Protein AF-A0A482ZUT2-F1 (afdb_monomer_lite)

pLDDT: mean 81.16, std 12.03, range [46.62, 94.56]

Secondary structure (DSSP, 8-state):
-EEEEHHHHHH-THHHHT--S-EEEEETTTTEEEEEEPPPS-STTSPPHHHHHHGGGGGGT-----HHHHHHHHHHHHHHHHHHHHHHHHHHHHHHHTT-

Radius of gyration: 26.98 Å; chains: 1; bounding box: 67×26×59 Å

Foldseek 3Di:
DAEDEPVVCVVPVVCLVPPPAKYFYAHPVVRDTDDIRDRDPPPPPDPPVLCVVCVVPNVVSDDDDDPVSVVVVVVVVVVVVVVVVVVVVVVVVVVVVVVD

Sequence (100 aa):
MLNISIGEIQRNTAILSNLTEPLAVFDRRKNKQVATIYPVQGKADTPNIVEELAGSLRKYTTIYLNDEELDEAIRKSSEAAAVERYQRYLQQCEEDDKKA

Structure (mmCIF, N/CA/C/O backbone):
data_AF-A0A482ZUT2-F1
#
_entry.id   AF-A0A482ZUT2-F1
#
loop_
_atom_site.group_PDB
_atom_site.id
_atom_site.type_symbol
_atom_site.label_atom_id
_atom_site.label_alt_id
_atom_site.label_comp_id
_atom_site.label_asym_id
_atom_site.label_entity_id
_atom_site.label_seq_id
_atom_site.pdbx_PDB_ins_code
_atom_site.Cartn_x
_atom_site.Cartn_y
_atom_site.Cartn_z
_atom_site.occupancy
_atom_site.B_iso_or_equiv
_atom_site.auth_seq_id
_atom_site.auth_comp_id
_atom_site.auth_asym_id
_atom_site.auth_atom_id
_atom_site.pdbx_PDB_model_num
ATOM 1 N N . MET A 1 1 ? -11.776 10.842 15.174 1.00 65.25 1 MET A N 1
ATOM 2 C CA . MET A 1 1 ? -11.002 9.645 15.573 1.00 65.25 1 MET A CA 1
ATOM 3 C C . MET A 1 1 ? -11.782 8.902 16.646 1.00 65.25 1 MET A C 1
ATOM 5 O O . MET A 1 1 ? -12.024 9.470 17.706 1.00 65.25 1 MET A O 1
ATOM 9 N N . LEU A 1 2 ? -12.246 7.689 16.342 1.00 80.50 2 LEU A N 1
ATOM 10 C CA . LEU A 1 2 ? -13.018 6.860 17.273 1.00 80.50 2 LEU A CA 1
ATOM 11 C C . LEU A 1 2 ? -12.094 6.128 18.254 1.00 80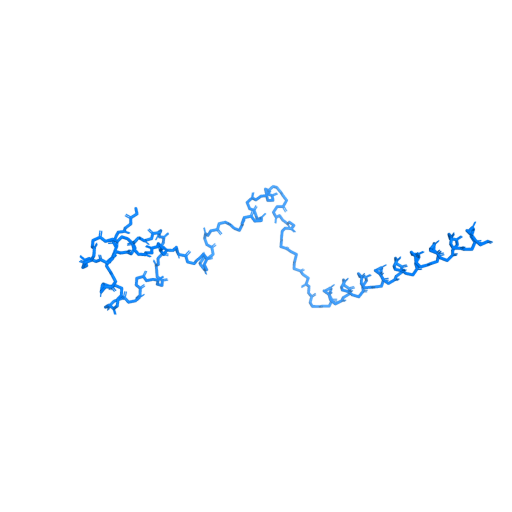.50 2 LEU A C 1
ATOM 13 O O . LEU A 1 2 ? -11.019 5.668 17.871 1.00 80.50 2 LEU A O 1
ATOM 17 N N . ASN A 1 3 ? -12.543 5.988 19.502 1.00 87.88 3 ASN A N 1
ATOM 18 C CA . ASN A 1 3 ? -11.833 5.257 20.549 1.00 87.88 3 ASN A CA 1
ATOM 19 C C . ASN A 1 3 ? -12.560 3.942 20.829 1.00 87.88 3 ASN A C 1
ATOM 21 O O . ASN A 1 3 ? -13.739 3.958 21.182 1.00 87.88 3 ASN A O 1
ATOM 25 N N . ILE A 1 4 ? -11.854 2.817 20.730 1.00 90.19 4 ILE A N 1
ATOM 26 C CA . ILE A 1 4 ? -12.403 1.495 21.049 1.00 90.19 4 ILE A CA 1
ATOM 27 C C . ILE A 1 4 ? -11.537 0.792 22.089 1.00 90.19 4 ILE A C 1
ATOM 29 O O . ILE A 1 4 ? -10.319 0.970 22.132 1.00 90.19 4 ILE A O 1
ATOM 33 N N . SER A 1 5 ? -12.146 -0.046 22.921 1.00 92.38 5 SER A N 1
ATOM 34 C CA . SER A 1 5 ? -11.399 -0.937 23.805 1.00 92.38 5 SER A CA 1
ATOM 35 C C . SER A 1 5 ? -11.033 -2.256 23.129 1.00 92.38 5 SER A C 1
ATOM 37 O O . SER A 1 5 ? -11.752 -2.758 22.265 1.00 92.38 5 SER A O 1
ATOM 39 N N . ILE A 1 6 ? -9.950 -2.881 23.596 1.00 90.62 6 ILE A N 1
ATOM 40 C CA . ILE A 1 6 ? -9.529 -4.217 23.135 1.00 90.62 6 ILE A CA 1
ATOM 41 C C . ILE A 1 6 ? -10.671 -5.243 23.270 1.00 90.62 6 ILE A C 1
ATOM 43 O O . ILE A 1 6 ? -10.902 -6.041 22.365 1.00 90.62 6 ILE A O 1
ATOM 47 N N . GLY A 1 7 ? -11.431 -5.198 24.371 1.00 89.50 7 GLY A N 1
ATOM 48 C CA . GLY A 1 7 ? -12.542 -6.127 24.605 1.00 89.50 7 GLY A CA 1
ATOM 49 C C . GLY A 1 7 ? -13.731 -5.926 23.658 1.00 89.50 7 GLY A C 1
ATOM 50 O O . GLY A 1 7 ? -14.451 -6.874 23.363 1.00 89.50 7 GLY A O 1
ATOM 51 N N . GLU A 1 8 ? -13.946 -4.709 23.156 1.00 88.94 8 GLU A N 1
ATOM 52 C CA . GLU A 1 8 ? -14.971 -4.437 22.140 1.00 88.94 8 GLU A CA 1
ATOM 53 C C . GLU A 1 8 ? -14.559 -4.993 20.773 1.00 88.94 8 GLU A C 1
ATOM 55 O O . GLU A 1 8 ? -15.387 -5.626 20.121 1.00 88.94 8 GLU A O 1
ATOM 60 N N . ILE A 1 9 ? -13.279 -4.869 20.399 1.00 91.31 9 ILE A N 1
ATOM 61 C CA . ILE A 1 9 ? -12.734 -5.497 19.182 1.00 91.31 9 ILE A CA 1
ATOM 62 C C . ILE A 1 9 ? -12.879 -7.021 19.251 1.00 91.31 9 ILE A C 1
ATOM 64 O O . ILE A 1 9 ? -13.295 -7.645 18.280 1.00 91.31 9 ILE A O 1
ATOM 68 N N . GLN A 1 10 ? -12.577 -7.627 20.404 1.00 87.81 10 GLN A N 1
ATOM 69 C CA . GLN A 1 10 ? -12.687 -9.079 20.586 1.00 87.81 10 GLN A CA 1
ATOM 70 C C . GLN A 1 10 ? -14.123 -9.597 20.434 1.00 87.81 10 GLN A C 1
ATOM 72 O O . GLN A 1 10 ? -14.318 -10.711 19.957 1.00 87.81 10 GLN A O 1
ATOM 77 N N . ARG A 1 11 ? -15.128 -8.805 20.829 1.00 91.94 11 ARG A N 1
ATOM 78 C CA . ARG A 1 11 ? -16.545 -9.180 20.690 1.00 91.94 11 ARG A CA 1
ATOM 79 C C . ARG A 1 11 ? -17.070 -9.015 19.267 1.00 91.94 11 ARG A C 1
ATOM 81 O O . ARG A 1 11 ? -17.996 -9.725 18.892 1.00 91.94 11 ARG A O 1
ATOM 88 N N . ASN A 1 12 ? -16.522 -8.073 18.503 1.00 87.69 12 ASN A N 1
ATOM 89 C CA . ASN 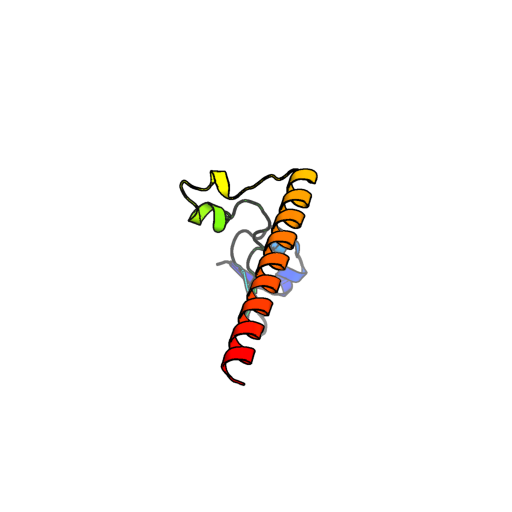A 1 12 ? -16.955 -7.790 17.141 1.00 87.69 12 ASN A CA 1
ATOM 90 C C . ASN A 1 12 ? -15.766 -7.386 16.261 1.00 87.69 12 ASN A C 1
ATOM 92 O O . ASN A 1 12 ? -15.484 -6.204 16.054 1.00 87.69 12 ASN A O 1
ATOM 96 N N . THR A 1 13 ? -15.086 -8.387 15.709 1.00 86.06 13 THR A N 1
ATOM 97 C CA . THR A 1 13 ? -13.940 -8.184 14.816 1.00 86.06 13 THR A CA 1
ATOM 98 C C . THR A 1 13 ? -14.335 -7.580 13.466 1.00 86.06 13 THR A C 1
ATOM 100 O O . THR A 1 13 ? -13.484 -6.981 12.811 1.00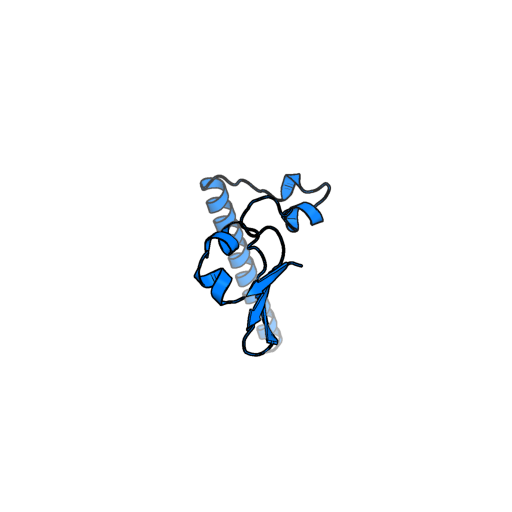 86.06 13 THR A O 1
ATOM 103 N N . ALA A 1 14 ? -15.613 -7.647 13.066 1.00 85.69 14 ALA A N 1
ATOM 104 C CA . ALA A 1 14 ? -16.101 -7.085 11.801 1.00 85.69 14 ALA A CA 1
ATOM 105 C C . ALA A 1 14 ? -15.973 -5.550 11.728 1.00 85.69 14 ALA A C 1
ATOM 107 O O . ALA A 1 14 ? -15.952 -4.988 10.632 1.00 85.69 14 ALA A O 1
ATOM 108 N N . ILE A 1 15 ? -15.818 -4.875 12.876 1.00 85.44 15 ILE A N 1
ATOM 109 C CA . ILE A 1 15 ? -15.448 -3.451 12.948 1.00 85.44 15 ILE A CA 1
ATOM 110 C C . ILE A 1 15 ? -14.147 -3.167 12.186 1.00 85.44 15 ILE A C 1
ATOM 112 O O . ILE A 1 15 ? -14.027 -2.118 11.561 1.00 85.44 15 ILE A O 1
ATOM 116 N N . LEU A 1 16 ? -13.185 -4.095 12.208 1.00 85.00 16 LEU A N 1
ATOM 117 C CA . LEU A 1 16 ? -11.899 -3.915 11.531 1.00 85.00 16 LEU A CA 1
ATOM 118 C C . LEU A 1 16 ? -12.019 -4.087 10.010 1.00 85.00 16 LEU A C 1
ATOM 120 O O . LEU A 1 16 ? -11.289 -3.446 9.262 1.00 85.00 16 LEU A O 1
ATOM 124 N N . SER A 1 17 ? -12.951 -4.922 9.545 1.00 81.00 17 SER A N 1
ATOM 125 C CA . SER A 1 17 ? -13.151 -5.218 8.119 1.00 81.00 17 SER A CA 1
ATOM 126 C C . SER A 1 17 ? -13.874 -4.103 7.356 1.00 81.00 17 SER A C 1
ATOM 128 O O . SER A 1 17 ? -13.705 -3.981 6.146 1.00 81.00 17 SER A O 1
ATOM 130 N N . ASN A 1 18 ? -14.683 -3.297 8.048 1.00 79.31 18 ASN A N 1
ATOM 131 C CA . ASN A 1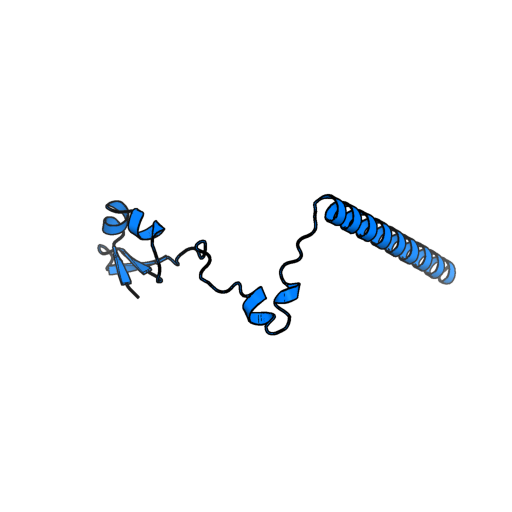 18 ? -15.445 -2.184 7.469 1.00 79.31 18 ASN A CA 1
ATOM 132 C C . ASN A 1 18 ? -14.937 -0.820 7.942 1.00 79.31 18 ASN A C 1
ATOM 134 O O . ASN A 1 18 ? -15.683 0.158 7.947 1.00 79.31 18 ASN A O 1
ATOM 138 N N . LEU A 1 19 ? -13.683 -0.763 8.382 1.00 81.81 19 LEU A N 1
ATOM 139 C CA . LEU A 1 19 ? -13.101 0.461 8.888 1.00 81.81 19 LEU A CA 1
ATOM 140 C C . LEU A 1 19 ? -12.955 1.476 7.742 1.00 81.81 19 LEU A C 1
ATOM 142 O O . LEU A 1 19 ? -12.339 1.174 6.724 1.00 81.81 19 LEU A O 1
ATOM 146 N N . THR A 1 20 ? -13.532 2.666 7.903 1.00 80.38 20 THR A N 1
ATOM 147 C CA . THR A 1 20 ? -13.414 3.783 6.944 1.00 80.38 20 THR A CA 1
ATOM 148 C C . THR A 1 20 ? -12.521 4.904 7.466 1.00 80.38 20 THR A C 1
ATOM 150 O O . THR A 1 20 ? -11.971 5.672 6.685 1.00 80.38 20 THR A O 1
ATOM 153 N N . GLU A 1 21 ? -12.341 4.985 8.784 1.00 80.88 21 GLU A N 1
ATOM 154 C CA . GLU A 1 21 ? -11.546 6.011 9.454 1.00 80.88 21 GLU A CA 1
ATOM 155 C C . GLU A 1 21 ? -10.562 5.389 10.453 1.00 80.88 21 GLU A C 1
ATOM 157 O O . GLU A 1 21 ? -10.835 4.319 11.000 1.00 80.88 21 GLU A O 1
ATOM 162 N N . PRO A 1 22 ? -9.435 6.059 10.755 1.00 85.50 22 PRO A N 1
ATOM 163 C CA . PRO A 1 22 ? -8.497 5.595 11.768 1.00 85.50 22 PRO A CA 1
ATOM 164 C C . PRO A 1 22 ? -9.145 5.458 13.147 1.00 85.50 22 PRO A C 1
ATOM 166 O O . PRO A 1 22 ? -9.899 6.327 13.606 1.00 85.50 22 PRO A O 1
ATOM 169 N N . LEU A 1 23 ? -8.783 4.383 13.839 1.00 90.38 23 LEU A N 1
ATOM 170 C CA . LEU A 1 23 ? -9.353 4.031 15.128 1.00 90.38 23 LEU A CA 1
ATOM 171 C C . LEU A 1 23 ? -8.254 3.861 16.176 1.00 90.38 23 LEU A C 1
ATOM 173 O O . LEU A 1 23 ? -7.275 3.146 15.964 1.00 90.38 23 LEU A O 1
ATOM 177 N N . ALA A 1 24 ? -8.422 4.502 17.330 1.00 91.94 24 ALA A N 1
ATOM 178 C CA . ALA A 1 24 ? -7.499 4.378 18.448 1.00 91.94 24 ALA A CA 1
ATOM 179 C C . ALA A 1 24 ? -7.957 3.276 19.406 1.00 91.94 24 ALA A C 1
ATOM 181 O O . ALA A 1 24 ? -9.091 3.263 19.893 1.00 91.94 24 ALA A O 1
ATOM 182 N N . VAL A 1 25 ? -7.049 2.350 19.692 1.00 93.19 25 VAL A N 1
ATOM 183 C CA . VAL A 1 25 ? -7.290 1.216 20.580 1.00 93.19 25 VAL A CA 1
ATOM 184 C C . VAL A 1 25 ? -6.777 1.549 21.968 1.00 93.19 25 VAL A C 1
ATOM 186 O O . VAL A 1 25 ? -5.598 1.859 22.154 1.00 93.19 25 VAL A O 1
ATOM 189 N N . PHE A 1 26 ? -7.659 1.435 22.953 1.00 93.19 26 PHE A N 1
ATOM 190 C CA . PHE A 1 26 ? -7.372 1.696 24.354 1.00 93.19 26 PHE A CA 1
ATOM 191 C C . PHE A 1 26 ? -7.424 0.416 25.182 1.00 93.19 26 PHE A C 1
ATOM 193 O O . PHE A 1 26 ? -8.374 -0.371 25.119 1.00 93.19 26 PHE A O 1
ATOM 200 N N . ASP A 1 27 ? -6.429 0.247 26.045 1.00 90.94 27 ASP A N 1
ATOM 201 C CA . ASP A 1 27 ? -6.552 -0.635 27.195 1.00 90.94 27 ASP A CA 1
ATOM 202 C C . ASP A 1 27 ? -7.244 0.141 28.324 1.00 90.94 27 ASP A C 1
ATOM 204 O O . ASP A 1 27 ? -6.628 0.970 28.999 1.00 90.94 27 ASP A O 1
ATOM 208 N N . ARG A 1 28 ? -8.541 -0.130 28.537 1.00 87.44 28 ARG A N 1
ATOM 209 C CA . ARG A 1 28 ? -9.336 0.514 29.598 1.00 87.44 28 ARG A CA 1
ATOM 210 C C . ARG A 1 28 ? -8.836 0.178 31.006 1.00 87.44 28 ARG A C 1
ATOM 212 O O . ARG A 1 28 ? -9.076 0.964 31.912 1.00 87.44 28 ARG A O 1
ATOM 219 N N . ARG A 1 29 ? -8.128 -0.942 31.210 1.00 87.88 29 ARG A N 1
ATOM 220 C CA . ARG A 1 29 ? -7.593 -1.311 32.537 1.00 87.88 29 ARG A CA 1
ATOM 221 C C . ARG A 1 29 ? -6.410 -0.433 32.925 1.00 87.88 29 ARG A C 1
ATOM 223 O O . ARG A 1 29 ? -6.241 -0.113 34.094 1.00 87.88 29 ARG A O 1
ATOM 230 N N . LYS A 1 30 ? -5.598 -0.053 31.937 1.00 89.12 30 LYS A N 1
ATOM 231 C CA . LYS A 1 30 ? -4.403 0.786 32.116 1.00 89.12 30 LYS A CA 1
ATOM 232 C C . LYS A 1 30 ? -4.630 2.250 31.731 1.00 89.12 30 LYS A C 1
ATOM 234 O O . LYS A 1 30 ? -3.691 3.034 31.799 1.00 89.12 30 LYS A O 1
ATOM 239 N N . ASN A 1 31 ? -5.848 2.592 31.300 1.00 87.56 31 ASN A N 1
ATOM 240 C CA . ASN A 1 31 ? -6.238 3.894 30.759 1.00 87.56 31 ASN A CA 1
ATOM 241 C C . ASN A 1 31 ? -5.223 4.455 29.744 1.00 87.56 31 ASN A C 1
ATOM 243 O O . ASN A 1 31 ? -4.831 5.619 29.802 1.00 87.56 31 ASN A O 1
ATOM 247 N N . LYS A 1 32 ? -4.741 3.593 28.843 1.00 93.00 32 LYS A N 1
ATOM 248 C CA . LYS A 1 32 ? -3.655 3.920 27.914 1.00 93.00 32 LYS A CA 1
ATOM 249 C C . LYS A 1 32 ? -4.021 3.512 26.493 1.00 93.00 32 LYS A C 1
ATOM 251 O O . LYS A 1 32 ? -4.527 2.411 26.273 1.00 93.00 32 LYS A O 1
ATOM 256 N N . GLN A 1 33 ? -3.719 4.380 25.530 1.00 92.00 33 GLN A N 1
ATOM 257 C CA . GLN A 1 33 ? -3.756 4.029 24.113 1.00 92.00 33 GLN A CA 1
ATOM 258 C C . GLN A 1 33 ? -2.632 3.032 23.808 1.00 92.00 33 GLN A C 1
ATOM 260 O O . GLN A 1 33 ? -1.467 3.276 24.127 1.00 92.00 33 GLN A O 1
ATOM 265 N N . VAL A 1 34 ? -2.987 1.895 23.216 1.00 93.88 34 VAL A N 1
ATOM 266 C CA . VAL A 1 34 ? -2.050 0.802 22.915 1.00 93.88 34 VAL A CA 1
ATOM 267 C C . VAL A 1 34 ? -1.729 0.691 21.431 1.00 93.88 34 VAL A C 1
ATOM 269 O O . VAL A 1 34 ? -0.647 0.226 21.089 1.00 93.88 34 VAL A O 1
ATOM 272 N N . ALA A 1 35 ? -2.645 1.111 20.558 1.00 90.25 35 ALA A N 1
ATOM 273 C CA . ALA A 1 35 ? -2.459 1.049 19.115 1.00 90.25 35 ALA A CA 1
ATOM 274 C C . ALA A 1 35 ? -3.351 2.064 18.393 1.00 90.25 35 ALA A C 1
ATOM 276 O O . ALA A 1 35 ? -4.342 2.547 18.945 1.00 90.25 35 ALA A O 1
ATOM 277 N N . THR A 1 36 ? -3.016 2.326 17.134 1.00 90.44 36 THR A N 1
ATOM 278 C CA . THR A 1 36 ? -3.889 2.990 16.164 1.00 90.44 36 THR A CA 1
ATOM 279 C C . THR A 1 36 ? -4.024 2.059 14.971 1.00 90.44 36 THR A C 1
ATOM 281 O O . THR A 1 36 ? -3.017 1.624 14.417 1.00 90.44 36 THR A O 1
ATOM 284 N N . ILE A 1 37 ? -5.257 1.724 14.605 1.00 87.88 37 ILE A N 1
ATOM 285 C CA . ILE A 1 37 ? -5.567 0.869 13.462 1.00 87.88 37 ILE A CA 1
ATOM 286 C C . ILE A 1 37 ? -6.002 1.776 12.320 1.00 87.88 37 ILE A C 1
ATOM 288 O O . ILE A 1 37 ? -6.943 2.559 12.463 1.00 87.88 37 ILE A O 1
ATOM 292 N N . TYR A 1 38 ? -5.307 1.660 11.194 1.00 84.50 38 TYR A N 1
ATOM 293 C CA . TYR A 1 38 ? -5.672 2.332 9.957 1.00 84.50 38 TYR A CA 1
ATOM 294 C C . TYR A 1 38 ? -6.433 1.358 9.062 1.00 84.50 38 TYR A C 1
ATOM 296 O O . TYR A 1 38 ? -6.071 0.177 9.015 1.00 84.50 38 TYR A O 1
ATOM 304 N N . PRO A 1 39 ? -7.481 1.819 8.363 1.00 83.31 39 PRO A N 1
ATOM 305 C CA . PRO A 1 39 ? -8.137 0.987 7.374 1.00 83.31 39 PRO A CA 1
ATOM 306 C C . PRO A 1 39 ? -7.123 0.618 6.292 1.00 83.31 39 PRO A C 1
ATOM 308 O O . PRO A 1 39 ? -6.407 1.478 5.777 1.00 83.31 39 PRO A O 1
ATOM 311 N N . VAL A 1 40 ? -7.041 -0.671 5.961 1.00 73.00 40 VAL A N 1
ATOM 312 C CA . VAL A 1 40 ? -6.279 -1.092 4.788 1.00 73.00 40 VAL A CA 1
ATOM 313 C C . VAL A 1 40 ? -7.047 -0.552 3.592 1.00 73.00 40 VAL A C 1
ATOM 315 O O . VAL A 1 40 ? -8.222 -0.876 3.418 1.00 73.00 40 VAL A O 1
ATOM 318 N N . GLN A 1 41 ? -6.390 0.286 2.796 1.00 61.97 41 GLN A N 1
ATOM 319 C CA . GLN A 1 41 ? -6.887 0.919 1.570 1.00 61.97 41 GLN A CA 1
ATOM 320 C C . GLN A 1 41 ? -7.135 -0.110 0.441 1.00 61.97 41 GLN A C 1
ATOM 322 O O . GLN A 1 41 ? -6.751 0.076 -0.705 1.00 61.97 41 GLN A O 1
ATOM 327 N N . GLY A 1 42 ? -7.727 -1.258 0.779 1.00 50.28 42 GLY A N 1
ATOM 328 C CA . GLY A 1 42 ? -8.051 -2.357 -0.126 1.00 50.28 42 GLY A CA 1
ATOM 329 C C . GLY A 1 42 ? -9.453 -2.256 -0.726 1.00 50.28 42 GLY A C 1
ATOM 330 O O . GLY A 1 42 ? -9.853 -3.139 -1.478 1.00 50.28 42 GLY A O 1
ATOM 331 N N . LYS A 1 43 ? -10.210 -1.201 -0.407 1.00 47.50 43 LYS A N 1
ATOM 332 C CA . LYS A 1 43 ? -11.358 -0.788 -1.216 1.00 47.50 43 LYS A CA 1
ATOM 333 C C . LYS A 1 43 ? -10.910 0.401 -2.051 1.00 47.50 43 LYS A C 1
ATOM 335 O O . LYS A 1 43 ? -10.395 1.368 -1.501 1.00 47.50 43 LYS A O 1
ATOM 340 N N . ALA A 1 44 ? -11.079 0.245 -3.356 1.00 46.62 44 ALA A N 1
ATOM 341 C CA . ALA A 1 44 ? -10.655 1.044 -4.504 1.00 46.62 44 ALA A CA 1
ATOM 342 C C . ALA A 1 44 ? -10.962 2.563 -4.496 1.00 46.62 44 ALA A C 1
ATOM 344 O O . ALA A 1 44 ? -10.956 3.177 -5.557 1.00 46.62 44 ALA A O 1
ATOM 345 N N . ASP A 1 45 ? -11.216 3.177 -3.341 1.00 50.03 45 ASP A N 1
ATOM 346 C CA . ASP A 1 45 ? -11.688 4.559 -3.217 1.00 50.03 45 ASP A CA 1
ATOM 347 C C . ASP A 1 45 ? -10.647 5.516 -2.620 1.00 50.03 45 ASP A C 1
ATOM 349 O O . ASP A 1 45 ? -10.896 6.717 -2.528 1.00 50.03 45 ASP A O 1
ATOM 353 N N . THR A 1 46 ? -9.460 5.035 -2.236 1.00 48.84 46 THR A N 1
ATOM 354 C CA . THR A 1 46 ? -8.312 5.941 -2.119 1.00 48.84 46 THR A CA 1
ATOM 355 C C . THR A 1 46 ? -7.733 6.158 -3.507 1.00 48.84 46 THR A C 1
ATOM 357 O O . THR A 1 46 ? -7.346 5.163 -4.131 1.00 48.84 46 THR A O 1
ATOM 360 N N . PRO A 1 47 ? -7.664 7.410 -4.000 1.00 53.94 47 PRO A N 1
ATOM 361 C CA . PRO A 1 47 ? -7.064 7.681 -5.293 1.00 53.94 47 PRO A CA 1
ATOM 362 C C . PRO A 1 47 ? -5.663 7.081 -5.285 1.00 53.94 47 PRO A C 1
ATOM 364 O O . PRO A 1 47 ? -4.875 7.314 -4.366 1.00 53.94 47 PRO A O 1
ATOM 367 N N . ASN A 1 48 ? -5.391 6.227 -6.269 1.00 64.06 48 ASN A N 1
ATOM 368 C CA . ASN A 1 48 ? -4.061 5.690 -6.474 1.00 64.06 48 ASN A CA 1
ATOM 369 C C . ASN A 1 48 ? -3.118 6.894 -6.546 1.00 64.06 48 ASN A C 1
ATOM 371 O O . ASN A 1 48 ? -3.273 7.737 -7.426 1.00 64.06 48 ASN A O 1
ATOM 375 N N . ILE A 1 49 ? -2.177 7.006 -5.607 1.00 67.31 49 ILE A N 1
ATOM 376 C CA . ILE A 1 49 ? -1.310 8.186 -5.516 1.00 67.31 49 ILE A CA 1
ATOM 377 C C . ILE A 1 49 ? -0.543 8.421 -6.823 1.00 67.31 49 ILE A C 1
ATOM 379 O O . ILE A 1 49 ? -0.232 9.553 -7.173 1.00 67.31 49 ILE A O 1
ATOM 383 N N . VAL A 1 50 ? -0.311 7.356 -7.596 1.00 64.44 50 VAL A N 1
ATOM 384 C CA . VAL A 1 50 ? 0.263 7.428 -8.942 1.00 64.44 50 VAL A CA 1
ATOM 385 C C . VAL A 1 50 ? -0.690 8.118 -9.923 1.00 64.44 50 VAL A C 1
ATOM 387 O O . VAL A 1 50 ? -0.248 8.942 -10.716 1.00 64.44 50 VAL A O 1
ATOM 390 N N . GLU A 1 51 ? -1.993 7.836 -9.865 1.00 67.31 51 GLU A N 1
ATOM 391 C CA . GLU A 1 51 ? -3.004 8.509 -10.691 1.00 67.31 51 GLU A CA 1
ATOM 392 C C . GLU A 1 51 ? -3.214 9.970 -10.286 1.00 67.31 51 GLU A C 1
ATOM 394 O O . GLU A 1 51 ? -3.379 10.825 -11.157 1.00 67.31 51 GLU A O 1
ATOM 399 N N . GLU A 1 52 ? -3.188 10.258 -8.983 1.00 70.31 52 GLU A N 1
ATOM 400 C CA . GLU A 1 52 ? -3.306 11.618 -8.452 1.00 70.31 52 GLU A CA 1
ATOM 401 C C . GLU A 1 52 ? -2.117 12.484 -8.892 1.00 70.31 52 GLU A C 1
ATOM 403 O O . GLU A 1 52 ? -2.302 13.590 -9.400 1.00 70.31 52 GLU A O 1
ATOM 408 N N . LEU A 1 53 ? -0.896 11.947 -8.790 1.00 76.50 53 LEU A N 1
ATOM 409 C CA . LEU A 1 53 ? 0.327 12.631 -9.213 1.00 76.50 53 LEU A CA 1
ATOM 410 C C . LEU A 1 53 ? 0.461 12.741 -10.738 1.00 76.50 53 LEU A C 1
ATOM 412 O O . LEU A 1 53 ? 1.081 13.683 -11.229 1.00 76.50 53 LEU A O 1
ATOM 416 N N . ALA A 1 54 ? -0.109 11.806 -11.502 1.00 78.19 54 ALA A N 1
ATOM 417 C CA . ALA A 1 54 ? -0.006 11.819 -12.959 1.00 78.19 54 ALA A CA 1
ATOM 418 C C . ALA A 1 54 ? -0.828 12.937 -13.619 1.00 78.19 54 ALA A C 1
ATOM 420 O O . ALA A 1 54 ? -0.493 13.358 -14.729 1.00 78.19 54 ALA A O 1
ATOM 421 N N . GLY A 1 55 ? -1.896 13.428 -12.980 1.00 80.62 55 GLY A N 1
ATOM 422 C CA . GLY A 1 55 ? -2.711 14.530 -13.499 1.00 80.62 55 GLY A CA 1
ATOM 423 C C . GLY A 1 55 ? -3.190 14.293 -14.940 1.00 80.62 55 GLY A C 1
ATOM 424 O O . GLY A 1 55 ? -3.916 13.342 -15.226 1.00 80.62 55 GLY A O 1
ATOM 425 N N . SER A 1 56 ? -2.762 15.141 -15.884 1.00 81.38 56 SER A N 1
ATOM 426 C CA . SER A 1 56 ? -3.107 15.014 -17.315 1.00 81.38 56 SER A CA 1
ATOM 427 C C . SER A 1 56 ? -2.497 13.783 -18.004 1.00 81.38 56 SER A C 1
ATOM 429 O O . SER A 1 56 ? -2.955 13.379 -19.076 1.00 81.38 56 SER A O 1
ATOM 431 N N . LEU A 1 57 ? -1.487 13.162 -17.389 1.00 77.62 57 LEU A N 1
ATOM 432 C CA . LEU A 1 57 ? -0.817 11.954 -17.869 1.00 77.62 57 LEU A CA 1
ATOM 433 C C . LEU A 1 57 ? -1.454 10.665 -17.338 1.00 77.62 57 LEU A C 1
ATOM 435 O O . LEU A 1 57 ? -0.961 9.585 -17.652 1.00 77.62 57 LEU A O 1
ATOM 439 N N . ARG A 1 58 ? -2.576 10.741 -16.607 1.00 77.12 58 ARG A N 1
ATOM 440 C CA . ARG A 1 58 ? -3.282 9.560 -16.073 1.00 77.12 58 ARG A CA 1
ATOM 441 C C . ARG A 1 58 ? -3.613 8.510 -17.139 1.00 77.12 58 ARG A C 1
ATOM 443 O O . ARG A 1 58 ? -3.622 7.322 -16.865 1.00 77.12 58 ARG A O 1
ATOM 450 N N . LYS A 1 59 ? -3.820 8.912 -18.395 1.00 74.44 59 LYS A N 1
ATOM 451 C CA . LYS A 1 59 ? -4.036 7.968 -19.511 1.00 74.44 59 LYS A CA 1
ATOM 452 C C . LYS A 1 59 ? -2.854 7.025 -19.792 1.00 74.44 59 LYS A C 1
ATOM 454 O O . LYS A 1 59 ? -3.020 6.081 -20.551 1.00 74.44 59 LYS A O 1
ATOM 459 N N . TYR A 1 60 ? -1.684 7.288 -19.213 1.00 74.00 60 TYR A N 1
ATOM 460 C CA . TYR A 1 60 ? -0.477 6.477 -19.359 1.00 74.00 60 TYR A CA 1
ATOM 461 C C . TYR A 1 60 ? -0.091 5.729 -18.078 1.00 74.00 60 TYR A C 1
ATOM 463 O O . TYR A 1 60 ? 0.884 4.985 -18.093 1.00 74.00 60 TYR A O 1
ATOM 471 N N . THR A 1 61 ? -0.812 5.913 -16.966 1.00 69.00 61 THR A N 1
ATOM 472 C CA . THR A 1 61 ? -0.487 5.223 -15.703 1.00 69.00 61 THR A CA 1
ATOM 473 C C . THR A 1 61 ? -0.867 3.752 -15.727 1.00 69.00 61 THR A C 1
ATOM 475 O O . THR A 1 61 ? -0.314 2.965 -14.965 1.00 69.00 61 THR A O 1
ATOM 478 N N . THR A 1 62 ? -1.785 3.379 -16.615 1.00 64.75 62 THR A N 1
ATOM 479 C CA . THR A 1 62 ? -2.254 2.007 -16.771 1.00 64.75 62 THR A CA 1
ATOM 480 C C . THR A 1 62 ? -1.875 1.527 -18.159 1.00 64.75 62 THR A C 1
ATOM 482 O O . THR A 1 62 ? -2.547 1.823 -19.145 1.00 64.75 62 THR A O 1
ATOM 485 N N . ILE A 1 63 ? -0.754 0.817 -18.238 1.00 67.00 63 ILE A N 1
ATOM 486 C CA . ILE A 1 63 ? -0.321 0.162 -19.466 1.00 67.00 63 ILE A CA 1
ATOM 487 C C . ILE A 1 63 ? -0.910 -1.246 -19.434 1.00 67.00 63 ILE A C 1
ATOM 489 O O . ILE A 1 63 ? -0.490 -2.082 -18.637 1.00 67.00 63 ILE A O 1
ATOM 493 N N . TYR A 1 64 ? -1.911 -1.492 -20.275 1.00 63.94 64 TYR A N 1
ATOM 494 C CA . TYR A 1 64 ? -2.394 -2.842 -20.540 1.00 63.94 64 TYR A CA 1
ATOM 495 C C . TYR A 1 64 ? -1.525 -3.421 -21.649 1.00 63.94 64 TYR A C 1
ATOM 497 O O . TYR A 1 64 ? -1.737 -3.108 -22.816 1.00 63.94 64 TYR A O 1
ATOM 505 N N . LEU A 1 65 ? -0.520 -4.204 -21.270 1.00 62.66 65 LEU A N 1
ATOM 506 C CA . LEU A 1 65 ? 0.165 -5.084 -22.209 1.00 62.66 65 LEU A CA 1
ATOM 507 C C . LEU A 1 65 ? -0.631 -6.384 -22.244 1.00 62.66 65 LEU A C 1
ATOM 509 O O . LEU A 1 65 ? -0.985 -6.910 -21.185 1.00 62.66 65 LEU A O 1
ATOM 513 N N . ASN A 1 66 ? -0.941 -6.886 -23.436 1.00 77.56 66 ASN A N 1
ATOM 514 C CA . ASN A 1 66 ? -1.315 -8.293 -23.531 1.00 77.56 66 ASN A CA 1
ATOM 515 C C . ASN A 1 66 ? -0.079 -9.164 -23.199 1.00 77.56 66 ASN A C 1
ATOM 517 O O . ASN A 1 66 ? 1.054 -8.678 -23.247 1.00 77.56 66 ASN A O 1
ATOM 521 N N . ASP A 1 67 ? -0.284 -10.427 -22.815 1.00 76.44 67 ASP A N 1
ATOM 522 C CA . ASP A 1 67 ? 0.810 -11.292 -22.334 1.00 76.44 67 ASP A CA 1
ATOM 523 C C . ASP A 1 67 ? 1.962 -11.410 -23.357 1.00 76.44 67 ASP A C 1
ATOM 525 O O . ASP A 1 67 ? 3.133 -11.451 -22.983 1.00 76.44 67 ASP A O 1
ATOM 529 N N . GLU A 1 68 ? 1.645 -11.366 -24.654 1.00 80.38 68 GLU A N 1
ATOM 530 C CA . GLU A 1 68 ? 2.615 -11.439 -25.752 1.00 80.38 68 GLU A CA 1
ATOM 531 C C . GLU A 1 68 ? 3.462 -10.154 -25.877 1.00 80.38 68 GLU A C 1
ATOM 533 O O . GLU A 1 68 ? 4.684 -10.213 -26.028 1.00 80.38 68 GLU A O 1
ATOM 538 N N . GLU A 1 69 ? 2.842 -8.980 -25.733 1.00 81.81 69 GLU A N 1
ATOM 539 C CA . GLU A 1 69 ? 3.525 -7.680 -25.713 1.00 81.81 69 GLU A CA 1
ATOM 540 C C . GLU A 1 69 ? 4.426 -7.523 -24.481 1.00 81.81 69 GLU A C 1
ATOM 542 O O . GLU A 1 69 ? 5.493 -6.902 -24.560 1.00 81.81 69 GLU A O 1
ATOM 547 N N . LEU A 1 70 ? 4.017 -8.091 -23.342 1.00 79.62 70 LEU A N 1
ATOM 548 C CA . LEU A 1 70 ? 4.809 -8.087 -22.116 1.00 79.62 70 LEU A CA 1
ATOM 549 C C . LEU A 1 70 ? 6.075 -8.935 -22.269 1.00 79.62 70 LEU A C 1
ATOM 551 O O . LEU A 1 70 ? 7.172 -8.458 -21.959 1.00 79.62 70 LEU A O 1
ATOM 555 N N . ASP A 1 71 ? 5.942 -10.152 -22.791 1.00 84.25 71 ASP A N 1
ATOM 556 C CA . ASP A 1 71 ? 7.078 -11.039 -23.042 1.00 84.25 71 ASP A CA 1
ATOM 557 C C . ASP A 1 71 ? 8.060 -10.425 -24.051 1.00 84.25 71 ASP A C 1
ATOM 559 O O . ASP A 1 71 ? 9.282 -10.460 -23.852 1.00 84.25 71 ASP A O 1
ATOM 563 N N . GLU A 1 72 ? 7.553 -9.777 -25.104 1.00 89.19 72 GLU A N 1
ATOM 564 C CA . GLU A 1 72 ? 8.408 -9.088 -26.069 1.00 89.19 72 GLU A CA 1
ATOM 565 C C . GLU A 1 72 ? 9.150 -7.896 -25.441 1.00 89.19 72 GLU A C 1
ATOM 567 O O . GLU A 1 72 ? 10.345 -7.698 -25.702 1.00 89.19 72 GLU A O 1
ATOM 572 N N . ALA A 1 73 ? 8.481 -7.119 -24.584 1.00 84.19 73 ALA A N 1
ATOM 573 C CA . ALA A 1 73 ? 9.096 -6.003 -23.870 1.00 84.19 73 ALA A CA 1
ATOM 574 C C . ALA A 1 73 ? 10.211 -6.474 -22.919 1.00 84.19 73 ALA A C 1
ATOM 576 O O . ALA A 1 73 ? 11.297 -5.882 -22.896 1.00 84.19 73 ALA A O 1
ATOM 577 N N . ILE A 1 74 ? 9.984 -7.568 -22.184 1.00 85.50 74 ILE A N 1
ATOM 578 C CA . ILE A 1 74 ? 10.986 -8.180 -21.300 1.00 85.50 74 ILE A CA 1
ATOM 579 C C . ILE A 1 74 ? 12.195 -8.659 -22.110 1.00 85.50 74 ILE A C 1
ATOM 581 O O . ILE A 1 74 ? 13.342 -8.393 -21.727 1.00 85.50 74 ILE A O 1
ATOM 585 N N . ARG A 1 75 ? 11.959 -9.317 -23.252 1.00 90.25 75 ARG A N 1
ATOM 586 C CA . ARG A 1 75 ? 13.029 -9.810 -24.130 1.00 90.25 75 ARG A CA 1
ATOM 587 C C . ARG A 1 75 ? 13.896 -8.667 -24.659 1.00 90.25 75 ARG A C 1
ATOM 589 O O . ARG A 1 75 ? 15.112 -8.703 -24.483 1.00 90.25 75 ARG A O 1
ATOM 596 N N . LYS A 1 76 ? 13.286 -7.624 -25.237 1.00 92.06 76 LYS A N 1
ATOM 597 C CA . LYS A 1 76 ? 14.009 -6.449 -25.768 1.00 92.06 76 LYS A CA 1
ATOM 598 C C . LYS A 1 76 ? 14.823 -5.735 -24.690 1.00 92.06 76 LYS A C 1
ATOM 600 O O . LYS A 1 76 ? 15.970 -5.365 -24.929 1.00 92.06 76 LYS A O 1
ATOM 605 N N . SER A 1 77 ? 14.244 -5.568 -23.501 1.00 89.69 77 SER A N 1
ATOM 606 C CA . SER A 1 77 ? 14.933 -4.963 -22.356 1.00 89.69 77 SER A CA 1
ATOM 607 C C . SER A 1 77 ? 16.162 -5.780 -21.937 1.00 89.69 77 SER A C 1
ATOM 609 O O . SER A 1 77 ? 17.248 -5.234 -21.738 1.00 89.69 77 SER A O 1
ATOM 611 N N . SER A 1 78 ? 16.020 -7.106 -21.888 1.00 90.56 78 SER A N 1
ATOM 612 C CA . SER A 1 78 ? 17.109 -8.021 -21.531 1.00 90.56 78 SER A CA 1
ATOM 613 C C . SER A 1 78 ? 18.247 -8.001 -22.558 1.00 90.56 78 SER A C 1
ATOM 615 O O . SER A 1 78 ? 19.418 -7.965 -22.177 1.00 90.56 78 SER A O 1
ATOM 617 N N . GLU A 1 79 ? 17.919 -7.973 -23.852 1.00 93.38 79 GLU A N 1
ATOM 618 C CA . GLU A 1 79 ? 18.899 -7.864 -24.941 1.00 93.38 79 GLU A CA 1
ATOM 619 C C . GLU A 1 79 ? 19.669 -6.539 -24.875 1.00 93.38 79 GLU A C 1
ATOM 621 O O . GLU A 1 79 ? 20.900 -6.536 -24.931 1.00 93.38 79 GLU A O 1
ATOM 626 N N . ALA A 1 80 ? 18.968 -5.419 -24.679 1.00 91.62 80 ALA A N 1
ATOM 627 C CA . ALA A 1 80 ? 19.595 -4.106 -24.547 1.00 91.62 80 ALA A CA 1
ATOM 628 C C . ALA A 1 80 ? 20.550 -4.044 -23.343 1.00 91.62 80 ALA A C 1
ATOM 630 O O . ALA A 1 80 ? 21.687 -3.588 -23.47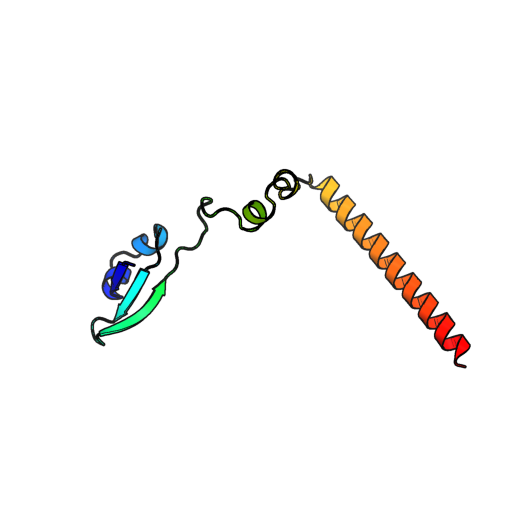5 1.00 91.62 80 ALA A O 1
ATOM 631 N N . ALA A 1 81 ? 20.131 -4.573 -22.190 1.00 91.56 81 ALA A N 1
ATOM 632 C CA . ALA A 1 81 ? 20.968 -4.631 -20.995 1.00 91.56 81 ALA A CA 1
ATOM 633 C C . ALA A 1 81 ? 22.218 -5.510 -21.192 1.00 91.56 81 ALA A C 1
ATOM 635 O O . ALA A 1 81 ? 23.290 -5.197 -20.669 1.00 91.56 81 ALA A O 1
ATOM 636 N N . ALA A 1 82 ? 22.107 -6.606 -21.950 1.00 92.25 82 ALA A N 1
ATOM 637 C CA . ALA A 1 82 ? 23.244 -7.464 -22.274 1.00 92.25 82 ALA A CA 1
ATOM 638 C C . ALA A 1 82 ? 24.256 -6.754 -23.186 1.00 92.25 82 ALA A C 1
ATOM 640 O O . ALA A 1 82 ? 25.460 -6.803 -22.919 1.00 92.25 82 ALA A O 1
ATOM 641 N N . VAL A 1 83 ? 23.774 -6.049 -24.215 1.00 94.56 83 VAL A N 1
ATOM 642 C CA . VAL A 1 83 ? 24.623 -5.249 -25.111 1.00 94.56 83 VAL A CA 1
ATOM 643 C C . VAL A 1 83 ? 25.348 -4.156 -24.332 1.00 94.56 83 VAL A C 1
ATOM 645 O O . VAL A 1 83 ? 26.560 -4.009 -24.480 1.00 94.56 83 VAL A O 1
ATOM 648 N N . GLU A 1 84 ? 24.647 -3.437 -23.455 1.00 90.88 84 GLU A N 1
ATOM 649 C CA . GLU A 1 84 ? 25.254 -2.383 -22.639 1.00 90.88 84 GLU A CA 1
ATOM 650 C C . GLU A 1 84 ? 26.361 -2.938 -21.727 1.00 90.88 84 GLU A C 1
ATOM 652 O O . GLU A 1 84 ? 27.458 -2.380 -21.658 1.00 90.88 84 GLU A O 1
ATOM 657 N N . ARG A 1 85 ? 26.117 -4.075 -21.059 1.00 91.69 85 ARG A N 1
ATOM 658 C CA . ARG A 1 85 ? 27.136 -4.739 -20.227 1.00 91.69 85 ARG A CA 1
ATOM 659 C C . ARG A 1 85 ? 28.367 -5.131 -21.036 1.00 91.69 85 ARG A C 1
ATOM 661 O O . ARG A 1 85 ? 29.485 -4.945 -20.561 1.00 91.69 85 ARG A O 1
ATOM 668 N N . TYR A 1 86 ? 28.166 -5.657 -22.241 1.00 92.06 86 TYR A N 1
ATOM 669 C CA . TYR A 1 86 ? 29.266 -6.048 -23.113 1.00 92.06 86 TYR A CA 1
ATOM 670 C C . TYR A 1 86 ? 30.078 -4.840 -23.597 1.00 92.06 86 TYR A C 1
ATOM 672 O O . TYR A 1 86 ? 31.305 -4.868 -23.564 1.00 92.06 86 TYR A O 1
ATOM 680 N N . GLN A 1 87 ? 29.414 -3.742 -23.961 1.00 93.25 87 GLN A N 1
ATOM 681 C CA . GLN A 1 87 ? 30.087 -2.499 -24.346 1.00 93.25 87 GLN A CA 1
ATOM 682 C C . GLN A 1 87 ? 30.932 -1.925 -23.205 1.00 93.25 87 GLN A C 1
ATOM 684 O O . GLN A 1 87 ? 32.074 -1.529 -23.433 1.00 93.25 87 GLN A O 1
ATOM 689 N N . ARG A 1 88 ? 30.416 -1.938 -21.969 1.00 90.38 88 ARG A N 1
ATOM 690 C CA . ARG A 1 88 ? 31.188 -1.519 -20.788 1.00 90.38 88 ARG A CA 1
ATOM 691 C C . ARG A 1 88 ? 32.410 -2.404 -20.549 1.00 90.38 88 ARG A C 1
ATOM 693 O O . ARG A 1 88 ? 33.462 -1.895 -20.184 1.00 90.38 88 ARG A O 1
ATOM 700 N N . TYR A 1 89 ? 32.288 -3.712 -20.768 1.00 90.81 89 TYR A N 1
ATOM 701 C CA . TYR A 1 89 ? 33.422 -4.630 -20.660 1.00 90.81 89 TYR A CA 1
ATOM 702 C C . TYR A 1 89 ? 34.520 -4.309 -21.684 1.00 90.81 89 TYR A C 1
ATOM 704 O O . TYR A 1 89 ? 35.686 -4.223 -21.313 1.00 90.81 89 TYR A O 1
ATOM 712 N N . LEU A 1 90 ? 34.156 -4.066 -22.947 1.00 91.88 90 LEU A N 1
ATOM 713 C CA . LEU A 1 90 ? 35.125 -3.683 -23.979 1.00 91.88 90 LEU A CA 1
ATOM 714 C C . LEU A 1 90 ? 35.842 -2.371 -23.638 1.00 91.88 90 LEU A C 1
ATOM 716 O O . LEU A 1 90 ? 37.060 -2.291 -23.771 1.00 91.88 90 LEU A O 1
ATOM 720 N N . GLN A 1 91 ? 35.104 -1.374 -23.143 1.00 90.12 91 GLN A N 1
ATOM 721 C CA . GLN A 1 91 ? 35.690 -0.114 -22.676 1.00 90.12 91 GLN A CA 1
ATOM 722 C C . GLN A 1 91 ? 36.692 -0.339 -21.538 1.00 90.12 91 GLN A C 1
ATOM 724 O O . GLN A 1 91 ? 37.768 0.251 -21.550 1.00 90.12 91 GLN A O 1
ATOM 729 N N . GLN A 1 92 ? 36.375 -1.228 -20.593 1.00 88.56 92 GLN A N 1
ATOM 730 C CA . GLN A 1 92 ? 37.281 -1.579 -19.500 1.00 88.56 92 GLN A CA 1
ATOM 731 C C . GLN A 1 92 ? 38.582 -2.207 -20.020 1.00 88.56 92 GLN A C 1
ATOM 733 O O . GLN A 1 92 ? 39.661 -1.806 -19.594 1.00 88.56 92 GLN A O 1
ATOM 738 N N . CYS A 1 93 ? 38.496 -3.143 -20.970 1.00 86.69 93 CYS A N 1
ATOM 739 C CA . CYS A 1 93 ? 39.678 -3.751 -21.582 1.00 86.69 93 CYS A CA 1
ATOM 740 C C . CYS A 1 93 ? 40.560 -2.713 -22.292 1.00 86.69 93 CYS A C 1
ATOM 742 O O . CYS A 1 93 ? 41.771 -2.711 -22.098 1.00 86.69 93 CYS A O 1
ATOM 744 N N . GLU A 1 94 ? 39.965 -1.789 -23.054 1.00 87.62 94 GLU A N 1
ATOM 745 C CA . GLU A 1 94 ? 40.717 -0.710 -23.710 1.00 87.62 94 GLU A CA 1
ATOM 746 C C . GLU A 1 94 ? 41.394 0.246 -22.717 1.00 87.62 94 GLU A C 1
ATOM 748 O O . GLU A 1 94 ? 42.451 0.809 -23.012 1.00 87.62 94 GLU A O 1
ATOM 753 N N . GLU A 1 95 ? 40.779 0.495 -21.561 1.00 85.19 95 GLU A N 1
ATOM 754 C CA . GLU A 1 95 ? 41.374 1.318 -20.509 1.00 85.19 95 GLU A CA 1
ATOM 755 C C . GLU A 1 95 ? 42.527 0.617 -19.792 1.00 85.19 95 GLU A C 1
ATOM 757 O O . GLU A 1 95 ? 43.501 1.278 -19.427 1.00 85.19 95 GLU A O 1
ATOM 762 N N . ASP A 1 96 ? 42.419 -0.692 -19.583 1.00 81.44 96 ASP A N 1
ATOM 763 C CA . ASP A 1 96 ? 43.452 -1.488 -18.928 1.00 81.44 96 ASP A CA 1
ATOM 764 C C . ASP A 1 96 ? 44.673 -1.667 -19.850 1.00 81.44 96 ASP A C 1
ATOM 766 O O . ASP A 1 96 ? 45.803 -1.482 -19.39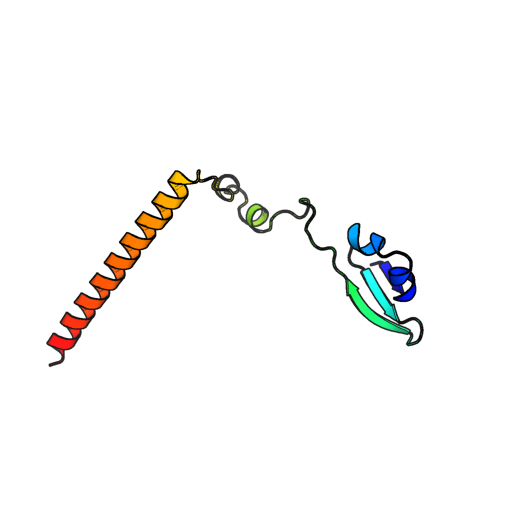7 1.00 81.44 96 ASP A O 1
ATOM 770 N N . ASP A 1 97 ? 44.461 -1.868 -21.156 1.00 76.88 97 ASP A N 1
ATOM 771 C CA . ASP A 1 97 ? 45.532 -1.916 -22.166 1.00 76.88 97 ASP A CA 1
ATOM 772 C C . ASP A 1 97 ? 46.279 -0.577 -22.311 1.00 76.88 97 ASP A C 1
ATOM 774 O O . ASP A 1 97 ? 47.466 -0.554 -22.622 1.00 76.88 97 ASP A O 1
ATOM 778 N N . LYS A 1 98 ? 45.614 0.562 -22.065 1.00 74.12 98 LYS A N 1
ATOM 779 C CA . LYS A 1 98 ? 46.253 1.897 -22.063 1.00 74.12 98 LYS A CA 1
ATOM 780 C C . LYS A 1 98 ? 47.057 2.189 -20.792 1.00 74.12 98 LYS A C 1
ATOM 782 O O . LYS A 1 98 ? 47.799 3.171 -20.769 1.00 74.12 98 LYS A O 1
ATOM 787 N N . LYS A 1 99 ? 46.856 1.413 -19.723 1.00 66.44 99 LYS A N 1
ATOM 788 C CA . LYS A 1 99 ? 47.540 1.568 -18.426 1.00 66.44 99 LYS A CA 1
ATOM 789 C C . LYS A 1 99 ? 48.724 0.607 -18.250 1.00 66.44 99 LYS A C 1
ATOM 791 O O . LYS A 1 99 ? 49.473 0.794 -17.290 1.00 66.44 99 LYS A O 1
ATOM 796 N N . ALA A 1 100 ? 48.863 -0.393 -19.123 1.00 58.19 100 ALA A N 1
ATOM 797 C CA . ALA A 1 100 ? 49.983 -1.338 -19.182 1.00 58.19 100 ALA A CA 1
ATOM 798 C C . ALA A 1 100 ? 51.156 -0.787 -20.010 1.00 58.19 100 ALA A C 1
ATOM 800 O O . ALA A 1 100 ? 52.313 -1.100 -19.645 1.00 58.19 100 ALA A O 1
#